Protein AF-A0AAV9CVF7-F1 (afdb_monomer_lite)

Radius of gyration: 17.72 Å; chains: 1; bounding box: 47×53×39 Å

InterPro domains:
  IPR007781 Alpha-N-acetylglucosaminidase [PTHR12872] (6-76)
  IPR024240 Alpha-N-acetylglucosaminidase, N-terminal [PF12971] (6-51)
  IPR029018 Beta-hexosaminidase-like, domain 2 [G3DSA:3.30.379.10] (5-58)

pLDDT: mean 74.79, std 21.91, range [30.36, 94.69]

Sequence (100 aa):
MPLLSRIKGTTAVEIASGLHWYLKYWCGAHISWDKTGGIQVASVPHPGSLPHVKDSGVIVIRPVPWSYYQNVVTSSSQNSPKKDNTNFTLCIDAPSALHK

Organism: Acorus calamus (NCBI:txid4465)

Structure (mmCIF, N/CA/C/O backbone):
data_AF-A0AAV9CVF7-F1
#
_entry.id   AF-A0AAV9CVF7-F1
#
loop_
_atom_site.group_PDB
_atom_site.id
_atom_site.type_symbol
_atom_site.label_atom_id
_atom_site.label_alt_id
_atom_site.label_comp_id
_atom_site.label_asym_id
_atom_site.label_entity_id
_atom_site.label_seq_id
_atom_site.pdbx_PDB_ins_code
_atom_site.Cartn_x
_atom_site.Cartn_y
_atom_site.Cartn_z
_atom_site.occupancy
_atom_site.B_iso_or_equiv
_atom_site.auth_seq_id
_atom_site.auth_comp_id
_atom_site.auth_asym_id
_atom_site.auth_atom_id
_atom_site.pdbx_PDB_model_num
ATOM 1 N N . MET A 1 1 ? -26.200 -9.592 2.729 1.00 41.88 1 MET A N 1
ATOM 2 C CA . MET A 1 1 ? -25.726 -8.303 2.181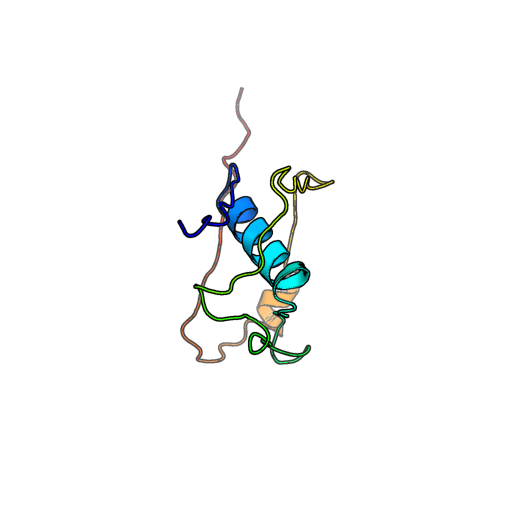 1.00 41.88 1 MET A CA 1
ATOM 3 C C . MET A 1 1 ? -24.208 -8.355 2.163 1.00 41.88 1 MET A C 1
ATOM 5 O O . MET A 1 1 ? -23.659 -8.562 3.239 1.00 41.88 1 MET A O 1
ATOM 9 N N . PRO A 1 2 ? -23.519 -8.279 1.011 1.00 49.22 2 PRO A N 1
ATOM 10 C CA . PRO A 1 2 ? -22.063 -8.286 1.023 1.00 49.22 2 PRO A CA 1
ATOM 11 C C . PRO A 1 2 ? -21.585 -6.954 1.612 1.00 49.22 2 PRO A C 1
ATOM 13 O O . PRO A 1 2 ? -21.885 -5.883 1.086 1.00 49.22 2 PRO A O 1
ATOM 16 N N . LEU A 1 3 ? -20.901 -7.027 2.753 1.00 53.50 3 LEU A N 1
ATOM 17 C CA . LEU A 1 3 ? -20.260 -5.884 3.391 1.00 53.50 3 LEU A CA 1
ATOM 18 C C . LEU A 1 3 ? -19.051 -5.499 2.532 1.00 53.50 3 LEU A C 1
ATOM 20 O O . LEU A 1 3 ? -18.015 -6.155 2.562 1.00 53.50 3 LEU A O 1
ATOM 24 N N . LEU A 1 4 ? -19.215 -4.473 1.698 1.00 58.94 4 LEU A N 1
ATOM 25 C CA . LEU A 1 4 ? -18.136 -3.935 0.876 1.00 58.94 4 LEU A CA 1
ATOM 26 C C . LEU A 1 4 ? -17.070 -3.300 1.779 1.00 58.94 4 LEU A C 1
ATOM 28 O O . LEU A 1 4 ? -17.331 -2.304 2.457 1.00 58.94 4 LEU A O 1
ATOM 32 N N . SER A 1 5 ? -15.856 -3.846 1.751 1.00 67.38 5 SER A N 1
ATOM 33 C CA . SER A 1 5 ? -14.671 -3.252 2.371 1.00 67.38 5 SER A CA 1
ATOM 34 C C . SER A 1 5 ? -14.390 -1.886 1.734 1.00 67.38 5 SER A C 1
ATOM 36 O O . SER A 1 5 ? -13.894 -1.798 0.611 1.00 67.38 5 SER A O 1
ATOM 38 N N . ARG A 1 6 ? -14.737 -0.793 2.421 1.00 85.81 6 ARG A N 1
ATOM 39 C CA . ARG A 1 6 ? -14.571 0.571 1.897 1.00 85.81 6 ARG A CA 1
ATOM 40 C C . ARG A 1 6 ? -13.224 1.160 2.310 1.00 85.81 6 ARG A C 1
ATOM 42 O O . ARG A 1 6 ? -13.019 1.459 3.483 1.00 85.81 6 ARG A O 1
ATOM 49 N N . ILE A 1 7 ? -12.357 1.411 1.333 1.00 91.00 7 ILE A N 1
ATOM 50 C CA . ILE A 1 7 ? -11.075 2.108 1.518 1.00 91.00 7 ILE A CA 1
ATOM 51 C C . ILE A 1 7 ? -11.290 3.611 1.322 1.00 91.00 7 ILE A C 1
ATOM 53 O O . ILE A 1 7 ? -11.997 4.026 0.404 1.00 91.00 7 ILE A O 1
ATOM 57 N N . LYS A 1 8 ? -10.703 4.432 2.197 1.00 92.50 8 LYS A N 1
ATOM 58 C CA . LYS A 1 8 ? -10.789 5.897 2.142 1.00 92.50 8 LYS A CA 1
ATOM 59 C C . LYS A 1 8 ? -9.406 6.520 2.294 1.00 92.50 8 LYS A C 1
ATOM 61 O O . LYS A 1 8 ? -8.582 6.007 3.042 1.00 92.50 8 LYS A O 1
ATOM 66 N N . GLY A 1 9 ? -9.201 7.646 1.624 1.00 90.69 9 GLY A N 1
ATOM 67 C CA . GLY A 1 9 ? -8.017 8.492 1.727 1.00 90.69 9 GLY A CA 1
ATOM 68 C C . GLY A 1 9 ? -8.341 9.892 1.210 1.00 90.69 9 GLY A C 1
ATOM 69 O O . GLY A 1 9 ? -9.345 10.079 0.522 1.00 90.69 9 GLY A O 1
ATOM 70 N N . THR A 1 10 ? -7.512 10.868 1.561 1.00 92.25 10 THR A N 1
ATOM 71 C CA . THR A 1 10 ? -7.626 12.260 1.096 1.00 92.25 10 THR A CA 1
ATOM 72 C C . THR A 1 10 ? -6.960 12.472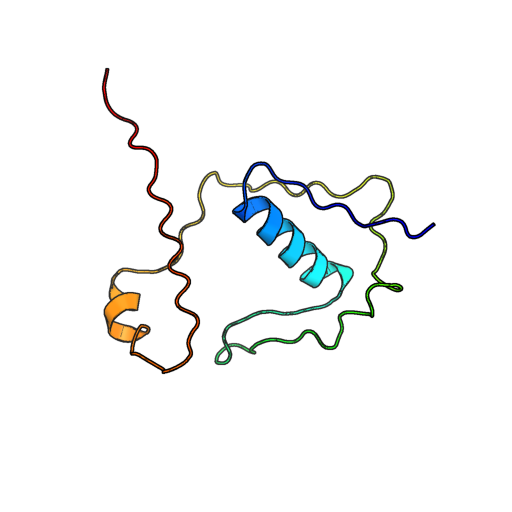 -0.263 1.00 92.25 10 THR A C 1
ATOM 74 O O . THR A 1 10 ? -7.303 13.403 -0.985 1.00 92.25 10 THR A O 1
ATOM 77 N N . THR A 1 11 ? -6.043 11.576 -0.643 1.00 91.81 11 THR A N 1
ATOM 78 C CA . THR A 1 11 ? -5.345 11.589 -1.934 1.00 91.81 11 THR A CA 1
ATOM 79 C C . THR A 1 11 ? -5.426 10.230 -2.626 1.00 91.81 11 THR A C 1
ATOM 81 O O . THR A 1 11 ? -5.610 9.193 -1.983 1.00 91.81 11 THR A O 1
ATOM 84 N N . ALA A 1 12 ? -5.221 10.207 -3.947 1.00 92.94 12 ALA A N 1
ATOM 85 C CA . ALA A 1 12 ? -5.152 8.959 -4.711 1.00 92.94 12 ALA A CA 1
ATOM 86 C C . ALA A 1 12 ? -4.050 8.017 -4.189 1.00 92.94 12 ALA A C 1
ATOM 88 O O . ALA A 1 12 ? -4.251 6.806 -4.120 1.00 92.94 12 ALA A O 1
ATOM 89 N N . VAL A 1 13 ? -2.915 8.577 -3.755 1.00 89.75 13 VAL A N 1
ATOM 90 C CA . VAL A 1 13 ? -1.802 7.812 -3.174 1.00 89.75 13 VAL A CA 1
ATOM 91 C C . VAL A 1 13 ? -2.230 7.122 -1.881 1.00 89.75 13 VAL A C 1
ATOM 93 O O . VAL A 1 13 ? -1.896 5.960 -1.676 1.00 89.75 13 VAL A O 1
ATOM 96 N N . GLU A 1 14 ? -2.996 7.792 -1.019 1.00 90.69 14 GLU A N 1
ATOM 97 C CA . GLU A 1 14 ? -3.511 7.186 0.217 1.00 90.69 14 GLU A CA 1
ATOM 98 C C . GLU A 1 14 ? -4.498 6.054 -0.061 1.00 90.69 14 GLU A C 1
ATOM 100 O O . GLU A 1 14 ? -4.412 5.003 0.572 1.00 90.69 14 GLU A O 1
ATOM 105 N N . ILE A 1 15 ? -5.381 6.223 -1.048 1.00 93.62 15 ILE A N 1
ATOM 106 C CA . ILE A 1 15 ? -6.326 5.175 -1.456 1.00 93.62 15 ILE A CA 1
ATOM 107 C C . ILE A 1 15 ? -5.570 3.959 -2.011 1.00 93.62 15 ILE A C 1
ATOM 109 O O . ILE A 1 15 ? -5.823 2.831 -1.585 1.00 93.62 15 ILE A O 1
ATOM 113 N N . ALA A 1 16 ? -4.601 4.173 -2.907 1.00 94.19 16 ALA A N 1
ATOM 114 C CA . ALA A 1 16 ? -3.777 3.103 -3.469 1.00 94.19 16 ALA A CA 1
ATOM 115 C C . ALA A 1 16 ? -2.923 2.403 -2.396 1.00 94.19 16 ALA A C 1
ATOM 117 O O . ALA A 1 16 ? -2.806 1.179 -2.396 1.00 94.19 16 ALA A O 1
ATOM 118 N N . SER A 1 17 ? -2.381 3.164 -1.441 1.00 91.81 17 SER A N 1
ATOM 119 C CA . SER A 1 17 ? -1.621 2.628 -0.305 1.00 91.81 17 SER A CA 1
ATOM 120 C C . SER A 1 17 ? -2.506 1.778 0.607 1.00 91.81 17 SER A C 1
ATOM 122 O O . SER A 1 17 ? -2.100 0.691 1.011 1.00 91.81 17 SER A O 1
ATOM 124 N N . GLY A 1 18 ? -3.732 2.232 0.888 1.00 92.25 18 GLY A N 1
ATOM 125 C CA . GLY A 1 18 ? -4.727 1.464 1.637 1.00 92.25 18 GLY A CA 1
ATOM 126 C C . GLY A 1 18 ? -5.113 0.161 0.932 1.00 92.25 18 GLY A C 1
ATOM 127 O O . GLY A 1 18 ? -5.194 -0.883 1.578 1.00 92.25 18 GLY A O 1
ATOM 128 N N . LEU A 1 19 ? -5.272 0.191 -0.396 1.00 92.62 19 LEU A N 1
ATOM 129 C CA . LEU A 1 19 ? -5.524 -1.009 -1.200 1.00 92.62 19 LEU A CA 1
ATOM 130 C C . LEU A 1 19 ? -4.344 -1.981 -1.156 1.00 92.62 19 LEU A C 1
ATOM 132 O O . LEU A 1 19 ? -4.542 -3.163 -0.881 1.00 92.62 19 LEU A O 1
ATOM 136 N N . HIS A 1 20 ? -3.121 -1.494 -1.373 1.00 93.19 20 HIS A N 1
ATOM 137 C CA . HIS A 1 20 ? -1.915 -2.315 -1.276 1.00 93.19 20 HIS A CA 1
ATOM 138 C C . HIS A 1 20 ? -1.788 -2.964 0.108 1.00 93.19 20 HIS A C 1
ATOM 140 O O . HIS A 1 20 ? -1.511 -4.157 0.215 1.00 93.19 20 HIS A O 1
ATOM 146 N N . TRP A 1 21 ? -2.039 -2.196 1.170 1.00 92.69 21 TRP A N 1
ATOM 147 C CA . TRP A 1 21 ? -1.991 -2.686 2.542 1.00 92.69 21 TRP A CA 1
ATOM 148 C C . TRP A 1 21 ? -3.025 -3.793 2.791 1.00 92.69 21 TRP A C 1
ATOM 150 O O . TRP A 1 21 ? -2.677 -4.847 3.322 1.00 92.69 21 TRP A O 1
ATOM 160 N N . TYR A 1 22 ? -4.272 -3.603 2.349 1.00 92.31 22 TYR A N 1
ATOM 161 C CA . TYR A 1 22 ? -5.315 -4.625 2.455 1.00 92.31 22 TYR A CA 1
ATOM 162 C C . TYR A 1 22 ? -4.936 -5.903 1.698 1.00 92.31 22 TYR A C 1
ATOM 164 O O . TYR A 1 22 ? -4.990 -6.998 2.254 1.00 92.31 22 TYR A O 1
ATOM 172 N N . LEU A 1 23 ? -4.481 -5.779 0.450 1.00 92.56 23 LEU A N 1
ATOM 173 C CA . LEU A 1 23 ? -4.051 -6.931 -0.339 1.00 92.56 23 LEU A CA 1
ATOM 174 C C . LEU A 1 23 ? -2.904 -7.685 0.345 1.00 92.56 23 LEU A C 1
ATOM 176 O O . LEU A 1 23 ? -2.940 -8.911 0.425 1.00 92.56 23 LEU A O 1
ATOM 180 N N . LYS A 1 24 ? -1.929 -6.965 0.902 1.00 92.56 24 LYS A N 1
ATOM 181 C CA . LYS A 1 24 ? -0.781 -7.562 1.588 1.00 92.56 24 LYS A CA 1
ATOM 182 C C . LYS A 1 24 ? -1.166 -8.300 2.866 1.00 92.56 24 LYS A C 1
ATOM 184 O O . LYS A 1 24 ? -0.780 -9.450 3.048 1.00 92.56 24 LYS A O 1
ATOM 189 N N . TYR A 1 25 ? -1.899 -7.645 3.761 1.00 91.19 25 TYR A N 1
ATOM 190 C CA . TYR A 1 25 ? -2.117 -8.162 5.114 1.00 91.19 25 TYR A CA 1
ATOM 191 C C . TYR A 1 25 ? -3.405 -8.979 5.266 1.00 91.19 25 TYR A C 1
ATOM 193 O O . TYR A 1 25 ? -3.445 -9.871 6.106 1.00 91.19 25 TYR A O 1
ATOM 201 N N . TRP A 1 26 ? -4.440 -8.710 4.462 1.00 91.38 26 TRP A N 1
ATOM 202 C CA . TRP A 1 26 ? -5.707 -9.452 4.513 1.00 91.38 26 TRP A CA 1
ATOM 203 C C . TRP A 1 26 ? -5.770 -10.531 3.441 1.00 91.38 26 TRP A C 1
ATOM 205 O O . TRP A 1 26 ? -6.267 -11.616 3.719 1.00 91.38 26 TRP A O 1
ATOM 215 N N . CYS A 1 27 ? -5.256 -10.265 2.237 1.00 92.12 27 CYS A N 1
ATOM 216 C CA . CYS A 1 27 ? -5.303 -11.229 1.132 1.00 92.12 27 CYS A CA 1
ATOM 217 C C . CYS A 1 27 ? -3.990 -12.005 0.933 1.00 92.12 27 CYS A C 1
ATOM 219 O O . CYS A 1 27 ? -3.923 -12.850 0.048 1.00 92.12 27 CYS A O 1
ATOM 221 N N . GLY A 1 28 ? -2.940 -11.722 1.715 1.00 92.88 28 GLY A N 1
ATOM 222 C CA . GLY A 1 28 ? -1.644 -12.397 1.596 1.00 92.88 28 GLY A CA 1
ATOM 223 C C . GLY A 1 28 ? -0.962 -12.199 0.239 1.00 92.88 28 GLY A C 1
ATOM 224 O O . GLY A 1 28 ? -0.238 -13.084 -0.213 1.00 92.88 28 GLY A O 1
ATOM 225 N N . ALA A 1 29 ? -1.242 -11.094 -0.454 1.00 94.69 29 ALA A N 1
ATOM 226 C CA . ALA A 1 29 ? -0.668 -10.791 -1.759 1.00 94.69 29 ALA A CA 1
ATOM 227 C C . ALA A 1 29 ? 0.695 -10.096 -1.636 1.00 94.69 29 ALA A C 1
ATOM 229 O O . ALA A 1 29 ? 0.972 -9.380 -0.671 1.00 94.69 29 ALA A O 1
ATOM 230 N N . HIS A 1 30 ? 1.527 -10.241 -2.663 1.00 92.38 30 HIS A N 1
ATOM 231 C CA . HIS A 1 30 ? 2.812 -9.560 -2.764 1.00 92.38 30 HIS A CA 1
ATOM 232 C C . HIS A 1 30 ? 2.988 -8.936 -4.148 1.00 92.38 30 HIS A C 1
ATOM 234 O O . HIS A 1 30 ? 2.662 -9.542 -5.166 1.00 92.38 30 HIS A O 1
ATOM 240 N N . ILE A 1 31 ? 3.489 -7.702 -4.185 1.00 91.69 31 ILE A N 1
ATOM 241 C CA . ILE A 1 31 ? 3.722 -6.947 -5.417 1.00 91.69 31 ILE A CA 1
ATOM 242 C C . ILE A 1 31 ? 5.122 -6.352 -5.314 1.00 91.69 31 ILE A C 1
ATOM 244 O O . ILE A 1 31 ? 5.370 -5.492 -4.468 1.00 91.69 31 ILE A O 1
ATOM 248 N N . SER A 1 32 ? 6.030 -6.811 -6.167 1.00 88.44 32 SER A N 1
ATOM 249 C CA . SER A 1 32 ? 7.361 -6.237 -6.345 1.00 88.44 32 SER A CA 1
ATOM 250 C C . SER A 1 32 ? 7.761 -6.257 -7.821 1.00 88.44 32 SER A C 1
ATOM 252 O O . SER A 1 32 ? 7.027 -6.737 -8.683 1.00 88.44 32 SER A O 1
ATOM 254 N N . TRP A 1 33 ? 8.937 -5.706 -8.120 1.00 84.88 33 TRP A N 1
ATOM 255 C CA . TRP A 1 33 ? 9.564 -5.851 -9.429 1.00 84.88 33 TRP A CA 1
ATOM 256 C C . TRP A 1 33 ? 9.829 -7.324 -9.716 1.00 84.88 33 TRP A C 1
ATOM 258 O O . TRP A 1 33 ? 10.239 -8.057 -8.816 1.00 84.88 33 TRP A O 1
ATOM 268 N N . ASP A 1 34 ? 9.714 -7.732 -10.978 1.00 85.38 34 ASP A N 1
ATOM 269 C CA . ASP A 1 34 ? 9.957 -9.120 -11.396 1.00 85.38 34 ASP A CA 1
ATOM 270 C C . ASP A 1 34 ? 11.313 -9.650 -10.924 1.00 85.38 34 ASP A C 1
ATOM 272 O O . ASP A 1 34 ? 11.423 -10.774 -10.441 1.00 85.38 34 ASP A O 1
ATOM 276 N N . LYS A 1 35 ? 12.346 -8.799 -10.962 1.00 80.62 35 LYS A N 1
ATOM 277 C CA . LYS A 1 35 ? 13.695 -9.146 -10.490 1.00 80.62 35 LYS A CA 1
ATOM 278 C C . LYS A 1 35 ? 13.786 -9.404 -8.979 1.00 80.62 35 LYS A C 1
ATOM 280 O O . LYS A 1 35 ? 14.732 -10.049 -8.545 1.00 80.62 35 LYS A O 1
ATOM 285 N N . THR A 1 36 ? 12.838 -8.903 -8.191 1.00 77.94 36 THR A N 1
ATOM 286 C CA . THR A 1 36 ? 12.823 -8.964 -6.718 1.00 77.94 36 THR A CA 1
ATOM 287 C C . THR A 1 36 ? 11.670 -9.834 -6.199 1.00 77.94 36 THR A C 1
ATOM 289 O O . THR A 1 36 ? 11.311 -9.758 -5.027 1.00 77.94 36 THR A O 1
ATOM 292 N N . GLY A 1 37 ? 11.045 -10.642 -7.057 1.00 79.50 37 GLY A N 1
ATOM 293 C CA . GLY A 1 37 ? 9.980 -11.576 -6.669 1.00 79.50 37 GLY A CA 1
ATOM 294 C C . GLY A 1 37 ? 8.652 -11.393 -7.405 1.00 79.50 37 GLY A C 1
ATOM 295 O O . GLY A 1 37 ? 7.780 -12.248 -7.266 1.00 79.50 37 GLY A O 1
ATOM 296 N N . GLY A 1 38 ? 8.511 -10.333 -8.205 1.00 87.19 38 GLY A N 1
ATOM 297 C CA . GLY A 1 38 ? 7.363 -10.113 -9.081 1.00 87.19 38 GLY A CA 1
ATOM 298 C C . GLY A 1 38 ? 6.024 -9.989 -8.355 1.00 87.19 38 GLY A C 1
ATOM 299 O O . GLY A 1 38 ? 5.930 -9.574 -7.195 1.00 87.19 38 GLY A O 1
ATOM 300 N N . ILE A 1 39 ? 4.962 -10.337 -9.077 1.00 92.12 39 ILE A N 1
ATOM 301 C CA . ILE A 1 39 ? 3.578 -10.221 -8.616 1.00 92.12 39 ILE A CA 1
ATOM 302 C C . ILE A 1 39 ? 3.061 -11.599 -8.188 1.00 92.12 39 ILE A C 1
ATOM 304 O O . ILE A 1 39 ? 2.983 -12.526 -8.990 1.00 92.12 39 ILE A O 1
ATOM 308 N N . GLN A 1 40 ? 2.650 -11.718 -6.927 1.00 92.38 40 GLN A N 1
ATOM 309 C CA . GLN A 1 40 ? 2.047 -12.914 -6.341 1.00 92.38 40 GLN A CA 1
ATOM 310 C C . GLN A 1 40 ? 0.663 -12.556 -5.791 1.00 92.38 40 GLN A C 1
ATOM 312 O O . GLN A 1 40 ? 0.523 -12.063 -4.674 1.00 92.38 40 GLN A O 1
ATOM 317 N N . VAL A 1 41 ? -0.372 -12.783 -6.600 1.00 93.25 41 VAL A N 1
ATOM 318 C CA . VAL A 1 41 ? -1.772 -12.446 -6.267 1.00 93.25 41 VAL A CA 1
ATOM 319 C C . VAL A 1 41 ? -2.699 -13.662 -6.271 1.00 93.25 41 VAL A C 1
ATOM 321 O O . VAL A 1 41 ? -3.903 -13.519 -6.103 1.00 93.25 41 VAL A O 1
ATOM 324 N N . ALA A 1 42 ? -2.150 -14.870 -6.426 1.00 92.00 42 ALA A N 1
ATOM 325 C CA . ALA A 1 42 ? -2.926 -16.113 -6.420 1.00 92.00 42 ALA A CA 1
ATOM 326 C C . ALA A 1 42 ? -3.621 -16.391 -5.072 1.00 92.00 42 ALA A C 1
ATOM 328 O O . ALA A 1 42 ? -4.597 -17.131 -5.023 1.00 92.00 42 ALA A O 1
ATOM 329 N N . SER A 1 43 ? -3.127 -15.789 -3.987 1.00 91.06 43 SER A N 1
ATOM 330 C CA . SER A 1 43 ? -3.725 -15.832 -2.649 1.00 91.06 43 SER A CA 1
ATOM 331 C C . SER A 1 43 ? -4.961 -14.940 -2.500 1.00 91.06 43 SER A C 1
ATOM 333 O O . SER A 1 43 ? -5.712 -15.110 -1.541 1.00 91.06 43 SER A O 1
ATOM 335 N N . VAL A 1 44 ? -5.203 -14.011 -3.435 1.00 92.56 44 VAL A N 1
ATOM 336 C CA . VAL A 1 44 ? -6.356 -13.109 -3.376 1.00 92.56 44 VAL A CA 1
ATOM 337 C C . VAL A 1 44 ? -7.631 -13.898 -3.690 1.00 92.56 44 VAL A C 1
ATOM 339 O O . VAL A 1 44 ? -7.767 -14.426 -4.797 1.00 92.56 44 VAL A O 1
ATOM 342 N N . PRO A 1 45 ? -8.584 -13.991 -2.746 1.00 90.81 45 PRO A N 1
ATOM 343 C CA . PRO A 1 45 ? -9.803 -14.749 -2.964 1.00 90.81 45 PRO A CA 1
ATOM 344 C C . PRO A 1 45 ? -10.747 -14.018 -3.920 1.00 90.81 45 PRO A C 1
ATOM 346 O O . PRO A 1 45 ? -10.623 -12.820 -4.185 1.00 90.81 45 PRO A O 1
ATOM 349 N N . HIS A 1 46 ? -11.730 -14.756 -4.430 1.00 88.75 46 HIS A N 1
ATOM 350 C CA . HIS A 1 46 ? -12.748 -14.202 -5.315 1.00 88.75 46 HIS A CA 1
ATOM 351 C C . HIS A 1 46 ? -13.484 -13.027 -4.637 1.00 88.75 46 HIS A C 1
ATOM 353 O O . HIS A 1 46 ? -13.677 -13.075 -3.420 1.00 88.75 46 HIS A O 1
ATOM 359 N N . PRO A 1 47 ? -13.960 -12.007 -5.377 1.00 82.56 47 PRO A N 1
ATOM 360 C CA . PRO A 1 47 ? -14.572 -10.810 -4.788 1.00 82.5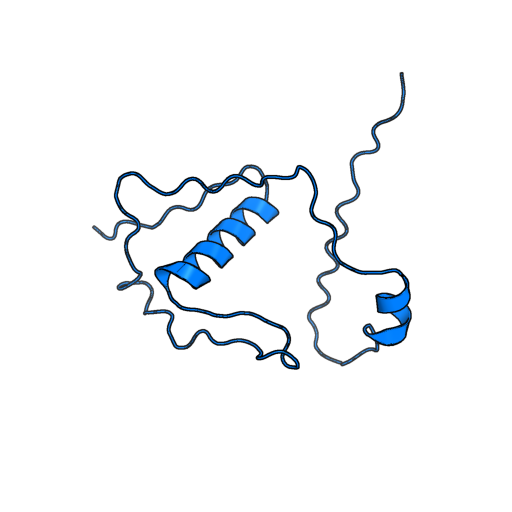6 47 PRO A CA 1
ATOM 361 C C . PRO A 1 47 ? -15.697 -11.060 -3.765 1.00 82.56 47 PRO A C 1
ATOM 363 O O . PRO A 1 47 ? -15.861 -10.277 -2.834 1.00 82.56 47 PRO A O 1
ATOM 366 N N . GLY A 1 48 ? -16.453 -12.157 -3.898 1.00 84.75 48 GLY A N 1
ATOM 367 C CA . GLY A 1 48 ? -17.504 -12.549 -2.944 1.00 84.75 48 GLY A CA 1
ATOM 368 C C . GLY A 1 48 ? -17.004 -13.168 -1.630 1.00 84.75 48 GLY A C 1
ATOM 369 O O . GLY A 1 48 ? -17.781 -13.291 -0.689 1.00 84.75 48 GLY A O 1
ATOM 370 N N . SER A 1 49 ? -15.722 -13.525 -1.561 1.00 87.56 49 SER A N 1
ATOM 371 C CA . SER A 1 49 ? -15.063 -14.189 -0.427 1.00 87.56 49 SER A CA 1
ATOM 372 C C . SER A 1 49 ? -13.899 -13.359 0.123 1.00 87.56 49 SER A C 1
ATOM 374 O O . SER A 1 49 ? -12.994 -13.897 0.763 1.00 87.56 49 SER A O 1
ATOM 376 N N . LEU A 1 50 ? -13.888 -12.053 -0.160 1.00 88.25 50 LEU A N 1
ATOM 377 C CA . LEU A 1 50 ? -12.854 -11.152 0.330 1.00 88.25 50 LEU A CA 1
ATOM 378 C C . LEU A 1 50 ? -12.853 -11.103 1.868 1.00 88.25 50 LEU A C 1
ATOM 380 O O . LEU A 1 50 ? -13.923 -10.992 2.473 1.00 88.25 50 LEU A O 1
ATOM 384 N N . PRO A 1 51 ? -11.677 -11.161 2.522 1.00 87.50 51 PRO A N 1
ATOM 385 C CA . PRO A 1 51 ? -11.599 -11.179 3.973 1.00 87.50 51 PRO A CA 1
ATOM 386 C C . PRO A 1 51 ? -12.163 -9.892 4.565 1.00 87.50 51 PRO A C 1
ATOM 388 O O . PRO A 1 51 ? -11.754 -8.784 4.197 1.00 87.50 51 PRO A O 1
ATOM 391 N N . HIS A 1 52 ? -13.094 -10.040 5.503 1.00 84.25 52 HIS A N 1
ATOM 392 C CA . HIS A 1 52 ? -13.724 -8.903 6.153 1.00 84.25 52 HIS A CA 1
ATOM 393 C C . HIS A 1 52 ? -12.740 -8.215 7.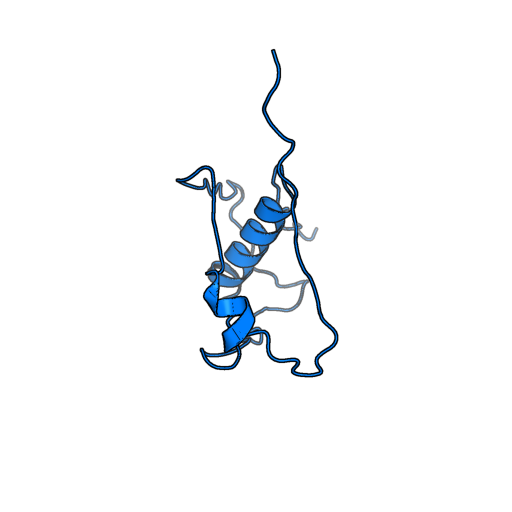107 1.00 84.25 52 HIS A C 1
ATOM 395 O O . HIS A 1 52 ? -12.066 -8.854 7.921 1.00 84.25 52 HIS A O 1
ATOM 401 N N . VAL A 1 53 ? -12.662 -6.890 7.018 1.00 82.62 53 VAL A N 1
ATOM 402 C CA . VAL A 1 53 ? -11.997 -6.071 8.034 1.00 82.62 53 VAL A CA 1
ATOM 403 C C . VAL A 1 53 ? -12.980 -5.914 9.193 1.00 82.62 53 VAL A C 1
ATOM 405 O O . VAL A 1 53 ? -14.151 -5.654 8.950 1.00 82.62 53 VAL A O 1
ATOM 408 N N . LYS A 1 54 ? -12.529 -6.096 10.442 1.00 77.88 54 LYS A N 1
ATOM 409 C CA . LYS A 1 54 ? -13.389 -5.958 11.635 1.00 77.88 54 LYS A CA 1
ATOM 410 C C . LYS A 1 54 ? -14.185 -4.647 11.597 1.00 77.88 54 LYS A C 1
ATOM 412 O O . LYS A 1 54 ? -13.671 -3.645 11.107 1.00 77.88 54 LYS A O 1
ATOM 417 N N . ASP A 1 55 ? -15.378 -4.641 12.193 1.00 71.31 55 ASP A N 1
ATOM 418 C CA . ASP A 1 55 ? -16.321 -3.507 12.143 1.00 71.31 55 ASP A CA 1
ATOM 419 C C . ASP A 1 55 ? -15.736 -2.182 12.657 1.00 71.31 55 ASP A C 1
ATOM 421 O O . ASP A 1 55 ? -16.141 -1.105 12.223 1.00 71.31 55 ASP A O 1
ATOM 425 N N . SER A 1 56 ? -14.732 -2.245 13.536 1.00 76.88 56 SER A N 1
ATOM 426 C CA . SER A 1 56 ? -13.981 -1.077 14.011 1.00 76.88 56 SER A CA 1
ATOM 427 C C . SER A 1 56 ? -13.154 -0.381 12.919 1.00 76.88 56 SER A C 1
ATOM 429 O O . SER A 1 56 ? -12.652 0.719 13.138 1.00 76.88 56 SER A O 1
ATOM 431 N N . GLY A 1 57 ? -12.975 -1.018 11.759 1.00 82.25 57 GLY A N 1
ATOM 432 C CA . GLY A 1 57 ? -12.069 -0.586 10.704 1.00 82.25 57 GLY A CA 1
ATOM 433 C C . GLY A 1 57 ? -10.595 -0.673 11.109 1.00 82.25 57 GLY A C 1
ATOM 434 O O . GLY A 1 57 ? -10.243 -1.115 12.206 1.00 82.25 57 GLY A O 1
ATOM 435 N N . VAL A 1 58 ? -9.723 -0.243 10.195 1.00 88.38 58 VAL A N 1
ATOM 436 C CA . VAL A 1 58 ? -8.297 -0.016 10.455 1.00 88.38 58 VAL A CA 1
ATOM 437 C C . VAL A 1 58 ? -7.942 1.384 9.976 1.00 88.38 58 VAL A C 1
ATOM 439 O O . VAL A 1 58 ? -8.271 1.761 8.852 1.00 88.38 58 VAL A O 1
ATOM 442 N N . ILE A 1 59 ? -7.251 2.142 10.826 1.00 89.81 59 ILE A N 1
ATOM 443 C CA . ILE A 1 59 ? -6.679 3.440 10.475 1.00 89.81 59 ILE A CA 1
ATOM 444 C C . ILE A 1 59 ? -5.168 3.257 10.355 1.00 89.81 59 ILE A C 1
ATOM 446 O O . ILE A 1 59 ? -4.509 2.857 11.313 1.00 89.81 59 ILE A O 1
ATOM 450 N N . VAL A 1 60 ? -4.624 3.551 9.176 1.00 87.62 60 VAL A N 1
ATOM 451 C CA . VAL A 1 60 ? -3.181 3.535 8.915 1.00 87.62 60 VAL A CA 1
ATOM 452 C C . VAL A 1 60 ? -2.731 4.972 8.682 1.00 87.62 60 VAL A C 1
ATOM 454 O O . VAL A 1 60 ? -3.190 5.621 7.746 1.00 87.62 60 VAL A O 1
ATOM 457 N N . ILE A 1 61 ? -1.844 5.471 9.542 1.00 87.62 61 ILE A N 1
ATOM 458 C CA . ILE A 1 61 ? -1.324 6.842 9.482 1.00 87.62 61 ILE A CA 1
ATOM 459 C C . ILE A 1 61 ? 0.125 6.784 9.009 1.00 87.62 61 ILE A C 1
ATOM 461 O O . ILE A 1 61 ? 0.925 6.011 9.540 1.00 87.62 61 ILE A O 1
ATOM 465 N N . ARG A 1 62 ? 0.481 7.603 8.012 1.00 83.38 62 ARG A N 1
ATOM 466 C CA . ARG A 1 62 ? 1.883 7.731 7.603 1.00 83.38 62 ARG A CA 1
ATOM 467 C C . ARG A 1 62 ? 2.660 8.488 8.683 1.00 83.38 62 ARG A C 1
ATOM 469 O O . ARG A 1 62 ? 2.221 9.563 9.081 1.00 83.38 62 ARG A O 1
ATOM 476 N N . PRO A 1 63 ? 3.834 7.992 9.104 1.00 86.56 63 PRO A N 1
ATOM 477 C CA . PRO A 1 63 ? 4.657 8.689 10.090 1.00 86.56 63 PRO A CA 1
ATOM 478 C C . PRO A 1 63 ? 5.340 9.933 9.507 1.00 86.56 63 PRO A C 1
ATOM 480 O O . PRO A 1 63 ? 5.838 10.766 10.257 1.00 86.56 63 PRO A O 1
ATOM 483 N N . VAL A 1 64 ? 5.388 10.051 8.1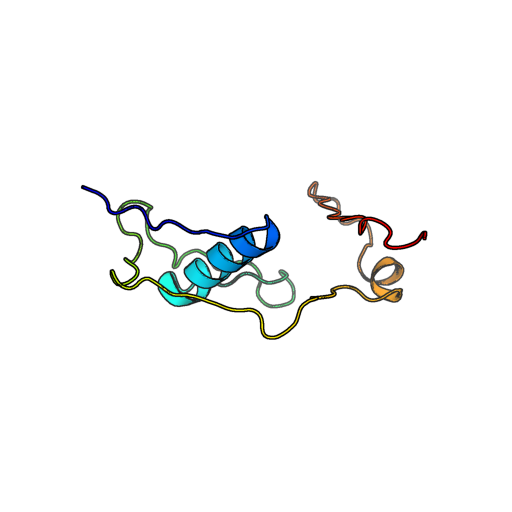74 1.00 83.06 64 VAL A N 1
ATOM 484 C CA . VAL A 1 64 ? 6.088 11.119 7.457 1.00 83.06 64 VAL A CA 1
ATOM 485 C C . VAL A 1 64 ? 5.175 11.812 6.440 1.00 83.06 64 VAL A C 1
ATOM 487 O O . VAL A 1 64 ? 4.315 11.159 5.834 1.00 83.06 64 VAL A O 1
ATOM 490 N N . PRO A 1 65 ? 5.373 13.123 6.213 1.00 83.19 65 PRO A N 1
ATOM 491 C CA . PRO A 1 65 ? 4.562 13.888 5.269 1.00 83.19 65 PRO A CA 1
ATOM 492 C C . PRO A 1 65 ? 4.840 13.516 3.807 1.00 83.19 65 PRO A C 1
ATOM 494 O O . PRO A 1 65 ? 3.927 13.563 2.986 1.00 83.19 65 PRO A O 1
ATOM 497 N N . TRP A 1 66 ? 6.068 13.090 3.493 1.00 84.62 66 TRP A N 1
ATOM 498 C CA . TRP A 1 66 ? 6.520 12.825 2.127 1.00 84.62 66 TRP A CA 1
ATOM 499 C C . TRP A 1 66 ? 7.137 11.433 2.005 1.00 84.62 66 TRP A C 1
ATOM 501 O O . TRP A 1 66 ? 7.824 10.955 2.907 1.00 84.62 66 TRP A O 1
ATOM 511 N N . SER A 1 67 ? 6.914 10.787 0.864 1.00 86.25 67 SER A N 1
ATOM 512 C CA . SER A 1 67 ? 7.604 9.562 0.461 1.00 86.25 67 SER A CA 1
ATOM 513 C C . SER A 1 67 ? 8.193 9.805 -0.918 1.00 86.25 67 SER A C 1
ATOM 515 O O . SER A 1 67 ? 7.459 10.110 -1.854 1.00 86.25 67 SER A O 1
ATOM 517 N N . TYR A 1 68 ? 9.514 9.719 -1.024 1.00 88.75 68 TYR A N 1
ATOM 518 C CA . TYR A 1 68 ? 10.235 9.941 -2.269 1.00 88.75 68 TYR A CA 1
ATOM 519 C C . TYR A 1 68 ? 10.768 8.614 -2.798 1.00 88.75 68 TYR A C 1
ATOM 521 O O . TYR A 1 68 ? 11.271 7.786 -2.038 1.00 88.75 68 TYR A O 1
ATOM 529 N N . TYR A 1 69 ? 10.647 8.418 -4.105 1.00 86.25 69 TYR A N 1
ATOM 530 C CA . TYR A 1 69 ? 11.173 7.260 -4.807 1.00 86.25 69 TYR A CA 1
ATOM 531 C C . TYR A 1 69 ? 11.905 7.736 -6.060 1.00 86.25 69 TYR A C 1
ATOM 533 O O . TYR A 1 69 ? 11.504 8.732 -6.655 1.00 86.25 69 TYR A O 1
ATOM 541 N N . GLN A 1 70 ? 12.919 6.966 -6.463 1.00 86.56 70 GLN A N 1
ATOM 542 C CA . GLN A 1 70 ? 13.920 7.240 -7.502 1.00 86.56 70 GLN A CA 1
ATOM 543 C C . GLN A 1 70 ? 15.160 7.997 -7.019 1.00 86.56 70 GLN A C 1
ATOM 545 O O . GLN A 1 70 ? 15.136 8.808 -6.108 1.00 86.56 70 GLN A O 1
ATOM 550 N N . ASN A 1 71 ? 16.284 7.701 -7.659 1.00 89.25 71 ASN A N 1
ATOM 551 C CA . ASN A 1 71 ? 17.501 8.503 -7.611 1.00 89.25 71 ASN A CA 1
ATOM 552 C C . ASN A 1 71 ? 17.822 9.019 -9.020 1.00 89.25 71 ASN A C 1
ATOM 554 O O . ASN A 1 71 ? 17.402 8.403 -9.999 1.00 89.25 71 ASN A O 1
ATOM 558 N N . VAL A 1 72 ? 18.610 10.091 -9.138 1.00 85.31 72 VAL A N 1
ATOM 559 C CA . VAL A 1 72 ? 18.983 10.707 -10.426 1.00 85.31 72 VAL A CA 1
ATOM 560 C C . VAL A 1 72 ? 19.536 9.667 -11.411 1.00 85.31 72 VAL A C 1
ATOM 562 O O . VAL A 1 72 ? 19.136 9.633 -12.574 1.00 85.31 72 VAL A O 1
ATOM 565 N N . VAL A 1 73 ? 20.367 8.742 -10.923 1.00 85.31 73 VAL A N 1
ATOM 566 C CA . VAL A 1 73 ? 21.007 7.689 -11.731 1.00 85.31 73 VAL A CA 1
ATOM 567 C C . VAL A 1 73 ? 20.016 6.620 -12.223 1.00 85.31 73 VAL A C 1
ATOM 569 O O . VAL A 1 73 ? 20.298 5.893 -13.172 1.00 85.31 73 VAL A O 1
ATOM 572 N N . THR A 1 74 ? 18.817 6.526 -11.642 1.00 83.44 74 THR A N 1
ATOM 573 C CA . THR A 1 74 ? 17.781 5.557 -12.068 1.00 83.44 74 THR A CA 1
ATOM 574 C C . THR A 1 74 ? 17.381 5.787 -13.526 1.00 83.44 74 THR A C 1
ATOM 576 O O . THR A 1 74 ? 17.180 4.833 -14.277 1.00 83.44 74 THR A O 1
ATOM 579 N N . SER A 1 75 ? 17.344 7.056 -13.946 1.00 79.38 75 SER A N 1
ATOM 580 C CA . SER A 1 75 ? 16.998 7.452 -15.314 1.00 79.38 75 SER A CA 1
ATOM 581 C C . SER A 1 75 ? 17.968 6.914 -16.368 1.00 79.38 75 SER A C 1
ATOM 583 O O . SER A 1 75 ? 17.535 6.511 -17.442 1.00 79.38 75 SER A O 1
ATOM 585 N N . SER A 1 76 ? 19.262 6.844 -16.055 1.00 81.19 76 SER A N 1
ATOM 586 C CA . SER A 1 76 ? 20.287 6.355 -16.979 1.00 81.19 76 SER A CA 1
ATOM 587 C C . SER A 1 76 ? 20.521 4.849 -16.877 1.00 81.19 76 SER A C 1
ATOM 589 O O . SER A 1 76 ? 20.896 4.220 -17.861 1.00 81.19 76 SER A O 1
ATOM 591 N N . SER A 1 77 ? 20.305 4.260 -15.699 1.00 75.88 77 SER A N 1
ATOM 592 C CA . SER A 1 77 ? 20.683 2.867 -15.425 1.00 75.88 77 SER A CA 1
ATOM 593 C C . SER A 1 77 ? 19.529 1.869 -15.508 1.00 75.88 77 SER A C 1
ATOM 595 O O . SER A 1 77 ? 19.755 0.710 -15.853 1.00 75.88 77 SER A O 1
ATOM 597 N N . GLN A 1 78 ? 18.297 2.285 -15.197 1.00 66.12 78 GLN A N 1
ATOM 598 C CA . GLN A 1 78 ? 17.145 1.380 -15.104 1.00 66.12 78 GLN A CA 1
ATOM 599 C C . GLN A 1 78 ? 16.045 1.698 -16.114 1.00 66.12 78 GLN A C 1
ATOM 601 O O . GLN A 1 78 ? 15.455 0.765 -16.652 1.00 66.12 78 GLN A O 1
ATOM 606 N N . ASN A 1 79 ? 15.823 2.974 -16.448 1.00 61.16 79 ASN A N 1
ATOM 607 C CA . ASN A 1 79 ? 14.784 3.397 -17.400 1.00 61.16 79 ASN A CA 1
ATOM 608 C C . ASN A 1 79 ? 15.133 3.103 -18.878 1.00 61.16 79 ASN A C 1
ATOM 610 O O . ASN A 1 79 ? 14.599 3.745 -19.782 1.00 61.16 79 ASN A O 1
ATOM 614 N N . SER A 1 80 ? 16.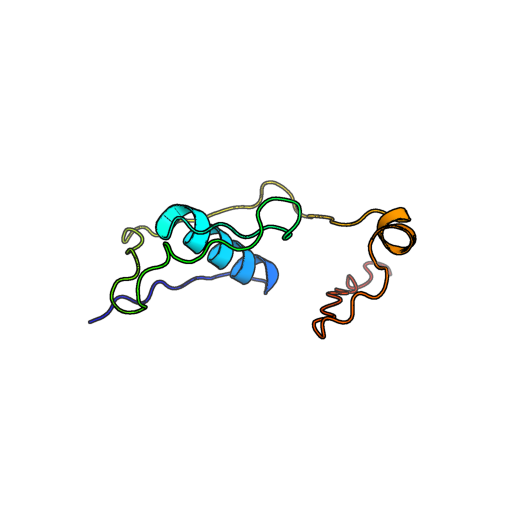016 2.133 -19.150 1.00 40.97 80 SER A N 1
ATOM 615 C CA . SER A 1 80 ? 16.218 1.627 -20.512 1.00 40.97 80 SER A CA 1
ATOM 616 C C . SER A 1 80 ? 14.878 1.132 -21.072 1.00 40.97 80 SER A C 1
ATOM 618 O O . SER A 1 80 ? 14.156 0.440 -20.348 1.00 40.97 80 SER A O 1
ATOM 620 N N . PRO A 1 81 ? 14.528 1.450 -22.333 1.00 43.62 81 PRO A N 1
ATOM 621 C CA . PRO A 1 81 ? 13.226 1.135 -22.902 1.00 43.62 81 PRO A CA 1
ATOM 622 C C . PRO A 1 81 ? 13.095 -0.379 -23.095 1.00 43.62 81 PRO A C 1
ATOM 624 O O . PRO A 1 81 ? 13.396 -0.925 -24.154 1.00 43.62 81 PRO A O 1
ATOM 627 N N . LYS A 1 82 ? 12.636 -1.083 -22.060 1.00 42.00 82 LYS A N 1
ATOM 628 C CA . LYS A 1 82 ? 11.951 -2.355 -22.251 1.00 42.00 82 LYS A CA 1
ATOM 629 C C . LYS A 1 82 ? 10.547 -2.022 -22.728 1.00 42.00 82 LYS A C 1
ATOM 631 O O . LYS A 1 82 ? 9.851 -1.210 -22.128 1.00 42.00 82 LYS A O 1
ATOM 636 N N . LYS A 1 83 ? 10.200 -2.584 -23.878 1.00 36.84 83 LYS A N 1
ATOM 637 C CA . LYS A 1 83 ? 8.984 -2.341 -24.649 1.00 36.84 83 LYS A CA 1
ATOM 638 C C . LYS A 1 83 ? 7.764 -2.952 -23.948 1.00 36.84 83 LYS A C 1
ATOM 640 O O . LYS A 1 83 ? 7.151 -3.851 -24.498 1.00 36.84 83 LYS A O 1
ATOM 645 N N . ASP A 1 84 ? 7.426 -2.451 -22.766 1.00 41.16 84 ASP A N 1
ATOM 646 C CA . ASP A 1 84 ? 6.198 -2.785 -22.051 1.00 41.16 84 ASP A CA 1
ATOM 647 C C . ASP A 1 84 ? 5.404 -1.485 -21.862 1.00 41.16 84 ASP A C 1
ATOM 649 O O . ASP A 1 84 ? 5.847 -0.539 -21.210 1.00 41.16 84 ASP A O 1
ATOM 653 N N . ASN A 1 85 ? 4.253 -1.403 -22.534 1.00 37.84 85 ASN A N 1
ATOM 654 C CA . ASN A 1 85 ? 3.407 -0.215 -22.692 1.00 37.84 85 ASN A CA 1
ATOM 655 C C . ASN A 1 85 ? 2.686 0.223 -21.397 1.00 37.84 85 ASN A C 1
ATOM 657 O O . ASN A 1 85 ? 1.464 0.353 -21.375 1.00 37.84 85 ASN A O 1
ATOM 661 N N . THR A 1 86 ? 3.413 0.500 -20.319 1.00 41.12 86 THR A N 1
ATOM 662 C CA . THR A 1 86 ? 2.852 1.085 -19.090 1.00 41.12 86 THR A CA 1
ATOM 663 C C . THR A 1 86 ? 3.777 2.162 -18.534 1.00 41.12 86 THR A C 1
ATOM 665 O O . THR A 1 86 ? 4.288 2.062 -17.421 1.00 41.12 86 THR A O 1
ATOM 668 N N . ASN A 1 87 ? 3.992 3.222 -19.314 1.00 30.41 87 ASN A N 1
ATOM 669 C CA . ASN A 1 87 ? 4.534 4.471 -18.785 1.00 30.41 87 ASN A CA 1
ATOM 670 C C . ASN A 1 87 ? 3.452 5.155 -17.938 1.00 30.41 87 ASN A C 1
ATOM 672 O O . ASN A 1 87 ? 2.651 5.927 -18.457 1.00 30.41 87 ASN A O 1
ATOM 676 N N . PHE A 1 88 ? 3.433 4.890 -16.633 1.00 31.23 88 PHE A N 1
ATOM 677 C CA . PHE A 1 88 ? 2.830 5.810 -15.671 1.00 31.23 88 PHE A CA 1
ATOM 678 C C . PHE A 1 88 ? 3.947 6.615 -15.018 1.00 31.23 88 PHE A C 1
ATOM 680 O O . PHE A 1 88 ? 4.499 6.239 -13.987 1.00 31.23 88 PHE A O 1
ATOM 687 N N . THR A 1 89 ? 4.281 7.744 -15.636 1.00 30.36 89 THR A N 1
ATOM 688 C CA . THR A 1 89 ? 5.008 8.809 -14.952 1.00 30.36 89 THR A CA 1
ATOM 689 C C . THR A 1 89 ? 3.997 9.551 -14.081 1.00 30.36 89 THR A C 1
ATOM 691 O O . THR A 1 89 ? 3.231 10.367 -14.586 1.00 30.36 89 THR A O 1
ATOM 694 N N . LEU A 1 90 ? 3.958 9.268 -12.777 1.00 31.48 90 LEU A N 1
ATOM 695 C CA . LEU A 1 90 ? 3.225 10.109 -11.830 1.00 31.48 90 LEU A CA 1
ATOM 696 C C . LEU A 1 90 ? 4.108 11.318 -11.468 1.00 31.48 90 LEU A C 1
ATOM 698 O O . LEU A 1 90 ? 4.694 11.368 -10.390 1.00 31.48 90 LEU A O 1
ATOM 702 N N . CYS A 1 91 ? 4.240 12.280 -12.385 1.00 30.73 91 CYS A N 1
ATOM 703 C CA . CYS A 1 91 ? 4.666 13.627 -12.010 1.00 30.73 91 CYS A CA 1
ATOM 704 C C . CYS A 1 91 ? 3.483 14.272 -11.283 1.00 30.73 91 CYS A C 1
ATOM 706 O O . CYS A 1 91 ? 2.525 14.694 -11.924 1.00 30.73 91 CYS A O 1
ATOM 708 N N . ILE A 1 92 ? 3.509 14.306 -9.951 1.00 33.88 92 ILE A N 1
ATOM 709 C CA . ILE A 1 92 ? 2.708 15.294 -9.228 1.00 33.88 92 ILE A CA 1
ATOM 710 C C . ILE A 1 92 ? 3.616 16.503 -9.079 1.00 33.88 92 ILE A C 1
ATOM 712 O O . ILE A 1 92 ? 4.483 16.523 -8.205 1.00 33.88 92 ILE A O 1
ATOM 716 N N . ASP A 1 93 ? 3.440 17.481 -9.966 1.00 31.41 93 ASP A N 1
ATOM 717 C CA . ASP A 1 93 ? 3.933 18.827 -9.720 1.00 31.41 93 ASP A CA 1
ATOM 718 C C . ASP A 1 93 ? 3.384 19.266 -8.359 1.00 31.41 93 ASP A C 1
ATOM 720 O O . ASP A 1 93 ? 2.170 19.325 -8.139 1.00 31.41 93 ASP A O 1
ATOM 724 N N . ALA A 1 94 ? 4.282 19.509 -7.405 1.00 37.72 94 ALA A N 1
ATOM 725 C CA . ALA A 1 94 ? 3.908 20.194 -6.183 1.00 37.72 94 ALA A CA 1
ATOM 726 C C . ALA A 1 94 ? 3.325 21.557 -6.589 1.00 37.72 94 ALA A C 1
ATOM 728 O O . ALA A 1 94 ? 3.963 22.249 -7.389 1.00 37.72 94 ALA A O 1
ATOM 729 N N . PRO A 1 95 ? 2.161 21.991 -6.065 1.00 34.44 95 PRO A N 1
ATOM 730 C CA . PRO A 1 95 ? 1.808 23.392 -6.177 1.00 34.44 95 PRO A CA 1
ATOM 731 C C . PRO A 1 95 ? 2.938 24.174 -5.511 1.00 34.44 95 PRO A C 1
ATOM 733 O O . PRO A 1 95 ? 3.241 23.994 -4.329 1.00 34.44 95 PRO A O 1
ATOM 736 N N . SER A 1 96 ? 3.610 24.976 -6.325 1.00 40.59 96 SER A N 1
ATOM 737 C CA . SER A 1 96 ? 4.658 25.904 -5.951 1.00 40.59 96 SER A CA 1
ATOM 738 C C . SER A 1 96 ? 4.178 26.771 -4.789 1.00 40.59 96 SER A C 1
ATOM 740 O O . SER A 1 96 ? 3.461 27.753 -4.959 1.00 40.59 96 SER A O 1
ATOM 742 N N . ALA A 1 97 ? 4.592 26.416 -3.577 1.00 42.91 97 ALA A N 1
ATOM 743 C CA . ALA A 1 97 ? 4.558 27.327 -2.452 1.00 42.91 97 ALA A CA 1
ATOM 744 C C . ALA A 1 97 ? 5.708 28.326 -2.629 1.00 42.91 97 ALA A C 1
ATOM 746 O O . ALA A 1 97 ? 6.821 28.030 -2.213 1.00 42.91 97 ALA A O 1
ATOM 747 N N . LEU A 1 98 ? 5.451 29.468 -3.282 1.00 35.56 98 LEU A N 1
ATOM 748 C CA . LEU A 1 98 ? 6.077 30.768 -2.987 1.00 35.56 98 LEU A CA 1
ATOM 749 C C . LEU A 1 98 ? 5.486 31.882 -3.882 1.00 35.56 98 LEU A C 1
ATOM 751 O O . LEU A 1 98 ? 5.864 32.017 -5.040 1.00 35.56 98 LEU A O 1
ATOM 755 N N . HIS A 1 99 ? 4.616 32.730 -3.331 1.00 33.78 99 HIS A N 1
ATOM 756 C CA . HIS A 1 99 ? 4.957 34.143 -3.141 1.00 33.78 99 HIS A CA 1
ATOM 757 C C . HIS A 1 99 ? 4.004 34.795 -2.131 1.00 33.78 99 HIS A C 1
ATOM 759 O O . HIS A 1 99 ? 2.832 34.437 -2.035 1.00 33.78 99 HIS A O 1
ATOM 765 N N . LYS A 1 100 ? 4.595 35.697 -1.348 1.00 36.62 100 LYS A N 1
ATOM 766 C CA . LYS A 1 100 ? 3.940 36.710 -0.524 1.00 36.62 100 LYS A CA 1
ATOM 767 C C . LYS A 1 100 ? 3.111 37.666 -1.374 1.00 36.62 100 LYS A C 1
ATOM 769 O O . LYS A 1 100 ? 3.467 37.821 -2.563 1.00 36.62 100 LYS A O 1
#

Foldseek 3Di:
DQPDPDADDPDPVSSVVSVVVLCCPQQVWDDDPVVVPHTGNPSHDDPSPGGDDPPVHDDDDDPDPDDDDDDPCCVVPPVDDPPDPDPPPPPPDDPDPDDD

Secondary structure (DSSP, 8-state):
---------SSHHHHHHHHHHHHHHTS--EE--GGGT-EE-TTPPPGGGPPPPPTT------SSS------TTHHHHT------S-------PPP-----